Protein AF-A0A843BUI8-F1 (afdb_monomer_lite)

Structure (mmCIF, N/CA/C/O backbone):
data_AF-A0A843BUI8-F1
#
_entry.id   AF-A0A843BUI8-F1
#
loop_
_atom_site.group_PDB
_atom_site.id
_atom_site.type_symbol
_atom_site.label_atom_id
_atom_site.label_alt_id
_atom_site.label_comp_id
_atom_site.label_asym_id
_atom_site.label_entity_id
_atom_site.label_seq_id
_atom_site.pdbx_PDB_ins_code
_atom_site.Cartn_x
_atom_site.Cartn_y
_atom_site.Cartn_z
_atom_site.occupancy
_atom_site.B_iso_or_equiv
_atom_site.auth_seq_id
_atom_site.auth_comp_id
_atom_site.auth_asym_id
_atom_site.auth_atom_id
_atom_site.pdbx_PDB_model_num
ATOM 1 N N . MET A 1 1 ? 8.566 -1.874 16.632 1.00 46.38 1 MET A N 1
ATOM 2 C CA . MET A 1 1 ? 7.626 -2.841 16.026 1.00 46.38 1 MET A CA 1
ATOM 3 C C . MET A 1 1 ? 8.122 -3.071 14.607 1.00 46.38 1 MET A C 1
ATOM 5 O O . MET A 1 1 ? 8.408 -2.086 13.949 1.00 46.38 1 MET A O 1
ATOM 9 N N . GLN A 1 2 ? 8.410 -4.309 14.194 1.00 42.44 2 GLN A N 1
ATOM 10 C CA . GLN A 1 2 ? 8.971 -4.552 12.857 1.00 42.44 2 GLN A CA 1
ATOM 11 C C . GLN A 1 2 ? 7.867 -4.387 11.808 1.00 42.44 2 GLN A C 1
ATOM 13 O O . GLN A 1 2 ? 6.858 -5.085 11.876 1.00 42.44 2 GLN A O 1
ATOM 18 N N . ASP A 1 3 ? 8.080 -3.484 10.854 1.00 59.12 3 ASP A N 1
ATOM 19 C CA . ASP A 1 3 ? 7.245 -3.270 9.674 1.00 59.12 3 ASP A CA 1
ATOM 20 C C . ASP A 1 3 ? 7.047 -4.570 8.877 1.00 59.12 3 ASP A C 1
ATOM 22 O O . ASP A 1 3 ? 7.862 -4.949 8.030 1.00 59.12 3 ASP A O 1
ATOM 26 N N . CYS A 1 4 ? 5.937 -5.264 9.149 1.00 66.81 4 CYS A N 1
ATOM 27 C CA . CYS A 1 4 ? 5.471 -6.461 8.439 1.00 66.81 4 CYS A CA 1
ATOM 28 C C . CYS A 1 4 ? 5.507 -6.277 6.908 1.00 66.81 4 CYS A C 1
ATOM 30 O O . CYS A 1 4 ? 5.828 -7.207 6.162 1.00 66.81 4 CYS A O 1
ATOM 32 N N . CYS A 1 5 ? 5.248 -5.056 6.437 1.00 75.62 5 CYS A N 1
ATOM 33 C CA . CYS A 1 5 ? 5.132 -4.737 5.024 1.00 75.62 5 CYS A CA 1
ATOM 34 C C . CYS A 1 5 ? 6.447 -4.814 4.242 1.00 75.62 5 CYS A C 1
ATOM 36 O O . CYS A 1 5 ? 6.427 -5.201 3.078 1.00 75.62 5 CYS A O 1
ATOM 38 N N . LEU A 1 6 ? 7.609 -4.567 4.854 1.00 75.38 6 LEU A N 1
ATOM 39 C CA . LEU A 1 6 ? 8.900 -4.626 4.142 1.00 75.38 6 LEU A CA 1
ATOM 40 C C . LEU A 1 6 ? 9.277 -6.041 3.669 1.00 75.38 6 LEU A C 1
ATOM 42 O O . LEU A 1 6 ? 10.120 -6.212 2.786 1.00 75.38 6 LEU A O 1
ATOM 46 N N . ARG A 1 7 ? 8.663 -7.072 4.259 1.00 78.38 7 ARG A N 1
ATOM 47 C CA . ARG A 1 7 ? 8.879 -8.478 3.887 1.00 78.38 7 ARG A CA 1
ATOM 48 C C . ARG A 1 7 ? 7.863 -8.991 2.866 1.00 78.38 7 ARG A C 1
ATOM 50 O O . ARG A 1 7 ? 8.038 -10.100 2.367 1.00 78.38 7 ARG A O 1
ATOM 57 N N . ARG A 1 8 ? 6.823 -8.213 2.549 1.00 82.75 8 ARG A N 1
ATOM 58 C CA . ARG A 1 8 ? 5.726 -8.606 1.655 1.00 82.75 8 ARG A CA 1
ATOM 59 C C . ARG A 1 8 ? 5.764 -7.802 0.346 1.00 82.75 8 ARG A C 1
ATOM 61 O O . ARG A 1 8 ? 6.304 -6.693 0.307 1.00 82.75 8 ARG A O 1
ATOM 68 N N . PRO A 1 9 ? 5.239 -8.357 -0.757 1.00 88.25 9 PRO A N 1
ATOM 69 C CA . PRO A 1 9 ? 4.943 -7.558 -1.938 1.00 88.25 9 PRO A CA 1
ATOM 70 C C . PRO A 1 9 ? 3.821 -6.555 -1.634 1.00 88.25 9 PRO A C 1
ATOM 72 O O . PRO A 1 9 ? 2.976 -6.800 -0.778 1.00 88.25 9 PRO A O 1
ATOM 75 N N . CYS A 1 10 ? 3.820 -5.430 -2.345 1.00 89.19 10 CYS A N 1
ATOM 76 C CA . CYS A 1 10 ? 2.740 -4.451 -2.321 1.00 89.19 10 CYS A CA 1
ATOM 77 C C . CYS A 1 10 ? 1.441 -5.098 -2.813 1.00 89.19 10 CYS A C 1
ATOM 79 O O . CYS A 1 10 ? 1.417 -5.632 -3.920 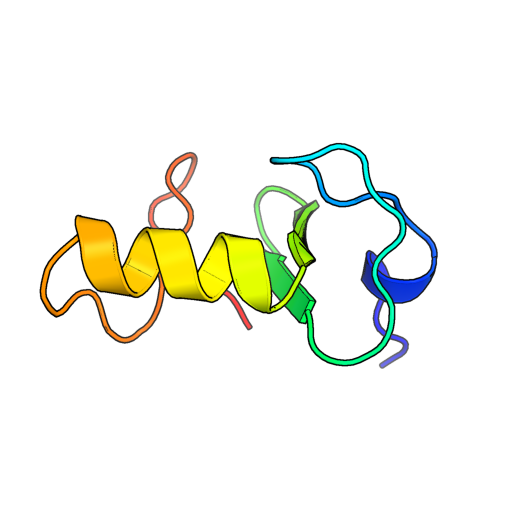1.00 89.19 10 CYS A O 1
ATOM 81 N N . ASP A 1 11 ? 0.359 -4.996 -2.047 1.00 89.00 11 ASP A N 1
ATOM 82 C CA . ASP A 1 11 ? -0.935 -5.586 -2.410 1.00 89.00 11 ASP A CA 1
ATOM 83 C C . ASP A 1 11 ? -1.564 -4.920 -3.650 1.00 89.00 11 ASP A C 1
ATOM 85 O O . ASP A 1 11 ? -2.356 -5.546 -4.346 1.00 89.00 11 ASP A O 1
ATOM 89 N N . ALA A 1 12 ? -1.188 -3.674 -3.973 1.00 87.31 12 ALA A N 1
ATOM 90 C CA . ALA A 1 12 ? -1.702 -2.978 -5.157 1.00 87.31 12 ALA A CA 1
ATOM 91 C C . ALA A 1 12 ? -0.926 -3.288 -6.447 1.00 87.31 12 ALA A C 1
ATOM 93 O O . ALA A 1 12 ? -1.530 -3.423 -7.505 1.00 87.31 12 ALA A O 1
ATOM 94 N N . CYS A 1 13 ? 0.410 -3.366 -6.394 1.00 89.12 13 CYS A N 1
ATOM 95 C CA . CYS A 1 13 ? 1.240 -3.511 -7.602 1.00 89.12 13 CYS A CA 1
ATOM 96 C C . CYS A 1 13 ? 2.063 -4.803 -7.666 1.00 89.12 13 CYS A C 1
ATOM 98 O O . CYS A 1 13 ? 2.794 -5.007 -8.634 1.00 89.12 13 CYS A O 1
ATOM 100 N N . GLY A 1 14 ? 2.020 -5.644 -6.631 1.00 89.88 14 GLY A N 1
ATOM 101 C CA . GLY A 1 14 ? 2.767 -6.903 -6.531 1.00 89.88 14 GLY A CA 1
ATOM 102 C C . GLY A 1 14 ? 4.286 -6.753 -6.384 1.00 89.88 14 GLY A C 1
ATOM 103 O O . GLY A 1 14 ? 4.987 -7.740 -6.171 1.00 89.88 14 GLY A O 1
ATOM 104 N N . LYS A 1 15 ? 4.834 -5.534 -6.482 1.00 88.50 15 LYS A N 1
ATOM 105 C CA . LYS A 1 15 ? 6.279 -5.290 -6.380 1.00 88.50 15 LYS A CA 1
ATOM 106 C C . LYS A 1 15 ? 6.750 -5.352 -4.933 1.00 88.50 15 LYS A C 1
ATOM 108 O O . LYS A 1 15 ? 6.032 -4.966 -4.014 1.00 88.50 15 LYS A O 1
ATOM 113 N N . ARG A 1 16 ? 7.997 -5.779 -4.732 1.00 87.25 16 ARG A N 1
ATOM 114 C CA . ARG A 1 16 ? 8.639 -5.772 -3.413 1.00 87.25 16 ARG A CA 1
ATOM 115 C C . ARG A 1 16 ? 8.704 -4.346 -2.859 1.00 87.25 16 ARG A C 1
ATOM 117 O O . ARG A 1 16 ? 9.147 -3.435 -3.558 1.00 87.25 16 ARG A O 1
ATOM 124 N N . ILE A 1 17 ? 8.289 -4.170 -1.609 1.00 87.88 17 ILE A N 1
ATOM 125 C CA . ILE A 1 17 ? 8.360 -2.885 -0.915 1.00 87.88 17 ILE A CA 1
ATOM 126 C C . ILE A 1 17 ? 9.822 -2.623 -0.526 1.00 87.88 17 ILE A C 1
ATOM 128 O O . ILE A 1 17 ? 10.430 -3.407 0.198 1.00 87.88 17 ILE A O 1
ATOM 132 N N . GLN A 1 18 ? 10.402 -1.539 -1.044 1.00 79.56 18 GLN A N 1
ATOM 133 C CA . GLN A 1 18 ? 11.767 -1.102 -0.741 1.00 79.56 18 GLN A CA 1
ATOM 134 C C . GLN A 1 18 ? 11.709 0.342 -0.230 1.00 79.56 18 GLN A C 1
ATOM 136 O O . GLN A 1 18 ? 11.472 1.260 -1.012 1.00 79.56 18 GLN A O 1
ATOM 141 N N . GLY A 1 19 ? 11.880 0.540 1.080 1.00 80.69 19 GLY A N 1
ATOM 142 C CA . GLY A 1 19 ? 11.799 1.857 1.721 1.00 80.69 19 GLY A CA 1
ATOM 143 C C . GLY A 1 19 ? 10.429 2.140 2.343 1.00 80.69 19 GLY A C 1
ATOM 144 O O . GLY A 1 19 ? 9.915 1.314 3.090 1.00 80.69 19 GLY A O 1
ATOM 145 N N . GLY A 1 20 ? 9.851 3.311 2.056 1.00 81.12 20 GLY A N 1
ATOM 146 C CA . GLY A 1 20 ? 8.570 3.741 2.626 1.00 81.12 20 GLY A CA 1
ATOM 147 C C . GLY A 1 20 ? 7.413 2.806 2.265 1.00 81.12 20 GLY A C 1
ATOM 148 O O . GLY A 1 20 ? 7.286 2.352 1.121 1.00 81.12 20 GLY A O 1
ATOM 149 N N . ASN A 1 21 ? 6.561 2.530 3.244 1.00 87.06 21 ASN A N 1
ATOM 150 C CA . ASN A 1 21 ? 5.373 1.712 3.074 1.00 87.06 21 ASN A CA 1
ATOM 151 C C . ASN A 1 21 ? 4.178 2.360 3.778 1.00 87.06 21 ASN A C 1
ATOM 153 O O . ASN A 1 21 ? 4.359 3.262 4.589 1.00 87.06 21 ASN A O 1
ATOM 157 N N . TRP A 1 22 ? 2.983 1.917 3.408 1.00 85.88 22 TRP A N 1
ATOM 158 C CA . TRP A 1 22 ? 1.743 2.262 4.086 1.00 85.88 22 TRP A CA 1
ATOM 159 C C . TRP A 1 22 ? 1.095 0.964 4.542 1.00 85.88 22 TRP A C 1
ATOM 161 O O . TRP A 1 22 ? 0.831 0.083 3.712 1.00 85.88 22 TRP A O 1
ATOM 171 N N . HIS A 1 23 ? 0.821 0.841 5.837 1.00 87.88 23 HIS A N 1
ATOM 172 C CA . HIS A 1 23 ? 0.215 -0.354 6.415 1.00 87.88 23 HIS A CA 1
ATOM 173 C C . HIS A 1 23 ? -1.182 -0.067 6.947 1.00 87.88 23 HIS A C 1
ATOM 175 O O . HIS A 1 23 ? -1.392 0.852 7.727 1.00 87.88 23 HIS A O 1
ATOM 181 N N . CYS A 1 24 ? -2.166 -0.866 6.539 1.00 87.56 24 CYS A N 1
ATOM 182 C CA . CY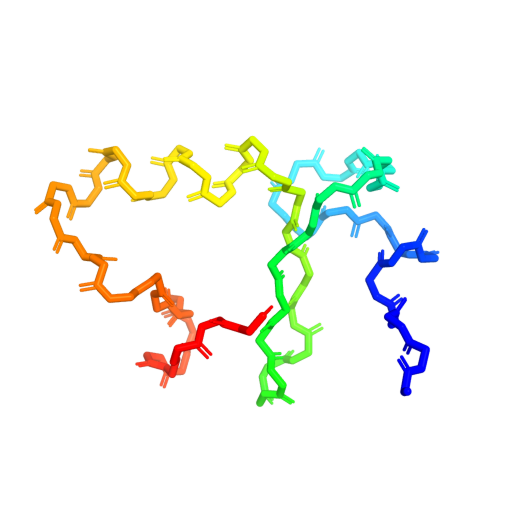S A 1 24 ? -3.463 -0.869 7.198 1.00 87.56 24 CYS A CA 1
ATOM 183 C C . CYS A 1 24 ? -3.468 -1.976 8.263 1.00 87.56 24 CYS A C 1
ATOM 185 O O . CYS A 1 24 ? -3.534 -3.154 7.891 1.00 87.56 24 CYS A O 1
ATOM 187 N N . PRO A 1 25 ? -3.475 -1.653 9.569 1.00 83.31 25 PRO A N 1
ATOM 188 C CA . PRO A 1 25 ? -3.405 -2.662 10.627 1.00 83.31 25 PRO A CA 1
ATOM 189 C C . PRO A 1 25 ? -4.646 -3.561 10.689 1.00 83.31 25 PRO A C 1
ATOM 191 O O . PRO A 1 25 ? -4.555 -4.705 11.125 1.00 83.31 25 PRO A O 1
ATOM 194 N N . ARG A 1 26 ? -5.804 -3.077 10.222 1.00 86.00 26 ARG A N 1
ATOM 195 C CA . ARG A 1 26 ? -7.074 -3.816 10.279 1.00 86.00 26 ARG A CA 1
ATOM 196 C C . ARG A 1 26 ? -7.251 -4.817 9.146 1.00 86.00 26 ARG A C 1
ATOM 198 O O . ARG A 1 26 ? -7.685 -5.936 9.388 1.00 86.00 26 ARG A O 1
ATOM 205 N N . CYS A 1 27 ? -6.929 -4.421 7.918 1.00 85.75 27 CYS A N 1
ATOM 206 C CA . CYS A 1 27 ? -7.017 -5.310 6.755 1.00 85.75 27 CYS A CA 1
ATOM 207 C C . CYS A 1 27 ? -5.701 -6.039 6.466 1.00 85.75 27 CYS A C 1
ATOM 209 O O . CYS A 1 27 ? -5.666 -6.900 5.593 1.00 85.75 27 CYS A O 1
ATOM 211 N N . ASN A 1 28 ? -4.627 -5.694 7.184 1.00 86.50 28 ASN A N 1
ATOM 212 C CA . ASN A 1 28 ? -3.274 -6.197 6.969 1.00 86.50 28 ASN A CA 1
ATOM 213 C C . ASN A 1 28 ? -2.782 -6.015 5.517 1.00 86.50 28 ASN A C 1
ATOM 215 O O . ASN A 1 28 ? -2.107 -6.889 4.965 1.00 86.50 28 ASN A O 1
ATOM 219 N N . ILE A 1 29 ? -3.162 -4.878 4.923 1.00 87.25 29 ILE A N 1
ATOM 220 C CA . ILE A 1 29 ? -2.802 -4.459 3.563 1.00 87.25 29 ILE A CA 1
ATOM 221 C C . ILE A 1 29 ? -1.532 -3.621 3.631 1.00 87.25 29 ILE A C 1
ATOM 223 O O . ILE A 1 29 ? -1.432 -2.712 4.456 1.00 87.25 29 ILE A O 1
ATOM 227 N N . CYS A 1 30 ? -0.601 -3.906 2.732 1.00 89.00 30 CYS A N 1
ATOM 228 C CA . CYS A 1 30 ? 0.689 -3.256 2.617 1.00 89.00 30 CYS A CA 1
ATOM 229 C C . CYS A 1 30 ? 0.833 -2.616 1.240 1.00 89.00 30 CYS A C 1
ATOM 231 O O . CYS A 1 30 ? 0.818 -3.297 0.214 1.00 89.00 30 CYS A O 1
ATOM 233 N N . LEU A 1 31 ? 1.033 -1.303 1.207 1.00 88.62 31 LEU A N 1
ATOM 234 C CA . LEU A 1 31 ? 1.290 -0.571 -0.027 1.00 88.62 31 LEU A CA 1
ATOM 235 C C . LEU A 1 31 ? 2.716 -0.037 -0.038 1.00 88.62 31 LEU A C 1
ATOM 237 O O . LEU A 1 31 ? 3.241 0.406 0.981 1.00 88.62 31 LEU A O 1
ATOM 241 N N . CYS A 1 32 ? 3.352 -0.048 -1.207 1.00 90.00 32 CYS A N 1
ATOM 242 C CA . CYS A 1 32 ? 4.594 0.694 -1.376 1.00 90.00 32 CYS A CA 1
ATOM 243 C C . CYS A 1 32 ? 4.314 2.202 -1.368 1.00 90.00 32 CYS A C 1
ATOM 245 O O . CYS A 1 32 ? 3.210 2.642 -1.701 1.00 90.00 32 CYS A O 1
ATOM 247 N N . TYR A 1 33 ? 5.338 2.989 -1.037 1.00 86.88 33 TYR A N 1
ATOM 248 C CA . TYR A 1 33 ? 5.273 4.450 -1.014 1.00 86.88 33 TYR A CA 1
ATOM 249 C C . TYR A 1 33 ? 4.574 5.049 -2.246 1.00 86.88 33 TYR A C 1
ATOM 251 O O . TYR A 1 33 ? 3.656 5.851 -2.100 1.00 86.88 33 TYR A O 1
ATOM 259 N N . TYR A 1 34 ? 4.944 4.592 -3.448 1.00 87.44 34 TYR A N 1
ATOM 260 C CA . TYR A 1 34 ? 4.373 5.072 -4.708 1.00 87.44 34 TYR A CA 1
ATOM 261 C C . TYR A 1 34 ? 2.882 4.753 -4.855 1.00 87.44 34 TYR A C 1
ATOM 263 O O . TYR A 1 34 ? 2.120 5.632 -5.234 1.00 87.44 34 TYR A O 1
ATOM 271 N N . CYS A 1 35 ? 2.447 3.532 -4.528 1.00 87.38 35 CYS A N 1
ATOM 272 C CA . CYS A 1 35 ? 1.029 3.169 -4.609 1.00 87.38 35 CYS A CA 1
ATOM 273 C C . CYS A 1 35 ? 0.184 3.945 -3.595 1.00 87.38 35 CYS A C 1
ATOM 275 O O . CYS A 1 35 ? -0.927 4.355 -3.920 1.00 87.38 35 CYS A O 1
ATOM 277 N N . GLY A 1 36 ? 0.712 4.183 -2.390 1.00 84.81 36 GLY A N 1
ATOM 278 C CA . GLY A 1 36 ? 0.046 5.049 -1.417 1.00 84.81 36 GLY A CA 1
ATOM 279 C C . GLY A 1 36 ? -0.034 6.502 -1.890 1.00 84.81 36 GLY A C 1
ATOM 280 O O . GLY A 1 36 ? -1.091 7.113 -1.786 1.00 84.81 36 GLY A O 1
ATOM 281 N N . LEU A 1 37 ? 1.033 7.039 -2.492 1.00 84.44 37 LEU A N 1
ATOM 282 C CA . LEU A 1 37 ? 1.008 8.378 -3.090 1.00 84.44 37 LEU A CA 1
ATOM 283 C C . LEU A 1 37 ? 0.006 8.494 -4.240 1.00 84.44 37 LEU A C 1
ATOM 285 O O . LEU A 1 37 ? -0.732 9.474 -4.282 1.00 84.44 37 LEU A O 1
ATOM 289 N N . SER A 1 38 ? -0.049 7.514 -5.148 1.00 83.38 38 SER A N 1
ATOM 290 C CA . SER A 1 38 ? -1.039 7.496 -6.231 1.00 83.38 38 SER A CA 1
ATOM 291 C C . SER A 1 38 ? -2.458 7.568 -5.674 1.00 83.38 38 SER A C 1
ATOM 293 O O . SER A 1 38 ? -3.236 8.399 -6.123 1.00 83.38 38 SER A O 1
ATOM 295 N N . LEU A 1 39 ? -2.761 6.806 -4.616 1.00 78.50 39 LEU A N 1
ATOM 296 C CA . LEU A 1 39 ? -4.056 6.892 -3.937 1.00 78.50 39 LEU A CA 1
ATOM 297 C C . LEU A 1 39 ? -4.326 8.289 -3.360 1.00 78.50 39 LEU A C 1
ATOM 299 O O . LEU A 1 39 ? -5.435 8.787 -3.497 1.00 78.50 39 LEU A O 1
ATOM 303 N N . ILE A 1 40 ? -3.340 8.953 -2.751 1.00 76.88 40 ILE A N 1
ATOM 304 C CA . ILE A 1 40 ? -3.518 10.321 -2.225 1.00 76.88 40 ILE A CA 1
ATOM 305 C C . ILE A 1 40 ? -3.808 11.320 -3.358 1.00 76.88 40 ILE A C 1
ATOM 307 O O . ILE A 1 40 ? -4.667 12.191 -3.206 1.00 76.88 40 ILE A O 1
ATOM 311 N N . ILE A 1 41 ? -3.089 11.200 -4.480 1.00 75.31 41 ILE A N 1
ATOM 312 C CA . ILE A 1 41 ? -3.209 12.093 -5.640 1.00 75.31 41 ILE A CA 1
ATOM 313 C C . ILE A 1 41 ? -4.565 11.900 -6.330 1.00 75.31 41 ILE A C 1
ATOM 315 O O . ILE A 1 41 ? -5.271 12.882 -6.566 1.00 75.31 41 ILE A O 1
ATOM 319 N N . ASP A 1 42 ? -4.951 10.651 -6.607 1.00 70.50 42 ASP A N 1
ATOM 320 C CA . ASP A 1 42 ? -6.218 10.320 -7.269 1.00 70.50 42 ASP A CA 1
ATOM 321 C C . ASP A 1 42 ? -7.425 10.706 -6.402 1.00 70.50 42 ASP A C 1
ATOM 323 O O . ASP A 1 42 ? -8.418 11.234 -6.903 1.00 70.50 42 ASP A O 1
ATOM 327 N N . TYR A 1 43 ? -7.322 10.531 -5.081 1.00 65.12 43 TYR A N 1
ATOM 328 C CA . TYR A 1 43 ? -8.384 10.870 -4.133 1.00 65.12 43 TYR A CA 1
ATOM 329 C C . TYR A 1 43 ? -8.289 12.300 -3.572 1.00 65.12 43 TYR A C 1
ATOM 331 O O . TYR A 1 43 ? -8.753 12.522 -2.453 1.00 65.12 43 TYR A O 1
ATOM 339 N N . LYS A 1 44 ? -7.699 13.255 -4.318 1.00 58.53 44 LYS A N 1
ATOM 340 C CA . LYS A 1 44 ? -7.689 14.717 -4.056 1.00 58.53 44 LYS A CA 1
ATOM 341 C C . LYS A 1 44 ? -7.951 15.098 -2.582 1.00 58.53 44 LYS A C 1
ATOM 343 O O . LYS A 1 44 ? -9.080 15.423 -2.226 1.00 58.53 44 LYS A O 1
ATOM 348 N N . HIS A 1 45 ? -6.904 15.124 -1.752 1.00 57.28 45 HIS A N 1
ATOM 349 C CA . HIS A 1 45 ? -6.933 15.557 -0.337 1.00 57.28 45 HIS A CA 1
ATOM 350 C C . HIS A 1 45 ? -7.442 14.564 0.726 1.00 57.28 45 HIS A C 1
ATOM 3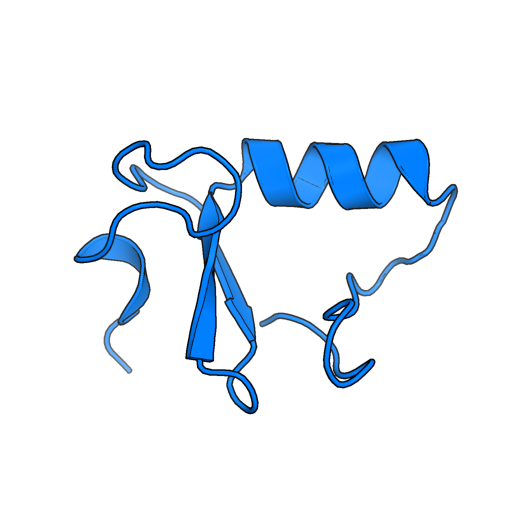52 O O . HIS A 1 45 ? -7.678 14.978 1.859 1.00 57.28 45 HIS A O 1
ATOM 358 N N . ASN A 1 46 ? -7.507 13.256 0.463 1.00 60.69 46 ASN A N 1
ATOM 359 C CA . ASN A 1 46 ? -7.662 12.261 1.540 1.00 60.69 46 ASN A CA 1
ATOM 360 C C . ASN A 1 46 ? -6.340 12.025 2.297 1.00 60.69 46 ASN A C 1
ATOM 362 O O . ASN A 1 46 ? -5.809 10.916 2.314 1.00 60.69 46 ASN A O 1
ATOM 366 N N . TYR A 1 47 ? -5.792 13.085 2.899 1.00 60.94 47 TYR A N 1
ATOM 367 C CA . TYR A 1 47 ? -4.818 12.950 3.976 1.00 60.94 47 TYR A CA 1
ATOM 368 C C . TYR A 1 47 ? -5.555 13.103 5.312 1.00 60.94 47 TYR A C 1
ATOM 370 O O . TYR A 1 47 ? -6.217 14.125 5.513 1.00 60.94 47 TYR A O 1
ATOM 378 N N . PRO A 1 48 ? -5.448 12.132 6.227 1.00 71.56 48 PRO A N 1
ATOM 379 C CA . PRO A 1 48 ? -4.628 10.915 6.152 1.00 71.56 48 PRO A CA 1
ATOM 380 C C . PRO A 1 48 ? -5.163 9.857 5.167 1.00 71.56 48 PRO A C 1
ATOM 382 O O . PRO A 1 48 ? -6.372 9.744 4.956 1.00 71.56 48 PRO A O 1
ATOM 385 N N . LEU A 1 49 ? -4.243 9.086 4.565 1.00 78.88 49 LEU A N 1
ATOM 386 C CA . LEU A 1 49 ? -4.550 8.031 3.590 1.00 78.88 49 LEU A CA 1
ATOM 387 C C . LEU A 1 49 ? -5.425 6.958 4.251 1.00 78.88 49 LEU A C 1
ATOM 389 O O . LEU A 1 49 ? -5.032 6.388 5.265 1.00 78.88 49 LEU A O 1
ATOM 393 N N . LYS A 1 50 ? -6.584 6.642 3.664 1.00 83.88 50 LYS A N 1
ATOM 394 C CA . LYS A 1 50 ? -7.525 5.641 4.197 1.00 83.88 50 LYS A CA 1
ATOM 395 C C . LYS A 1 50 ? -7.534 4.361 3.374 1.00 83.88 50 LYS A C 1
ATOM 397 O O . LYS A 1 50 ? -7.480 4.381 2.148 1.00 83.88 50 LYS A O 1
ATOM 402 N N . CYS A 1 51 ? -7.641 3.233 4.066 1.00 83.81 51 CYS A N 1
ATOM 403 C CA . CYS A 1 51 ? -7.790 1.911 3.485 1.00 83.81 51 CYS A CA 1
ATOM 404 C C . CYS A 1 51 ? -9.108 1.810 2.715 1.00 83.81 51 CYS A C 1
ATOM 406 O O . CYS A 1 51 ? -10.160 1.970 3.327 1.00 83.81 51 CYS A O 1
ATOM 408 N N . PRO A 1 52 ? -9.104 1.465 1.417 1.00 77.31 52 PRO A N 1
ATOM 409 C CA . PRO A 1 52 ? -10.342 1.360 0.643 1.00 77.31 52 PRO A CA 1
ATOM 410 C C . PRO A 1 52 ? -11.264 0.231 1.133 1.00 77.31 52 PRO A C 1
ATOM 412 O O . PRO A 1 52 ? -12.459 0.258 0.865 1.00 77.31 52 PRO A O 1
ATOM 415 N N . MET A 1 53 ? -10.728 -0.747 1.874 1.00 83.19 53 MET A N 1
ATOM 416 C CA . MET A 1 53 ? -11.488 -1.902 2.366 1.00 83.19 53 MET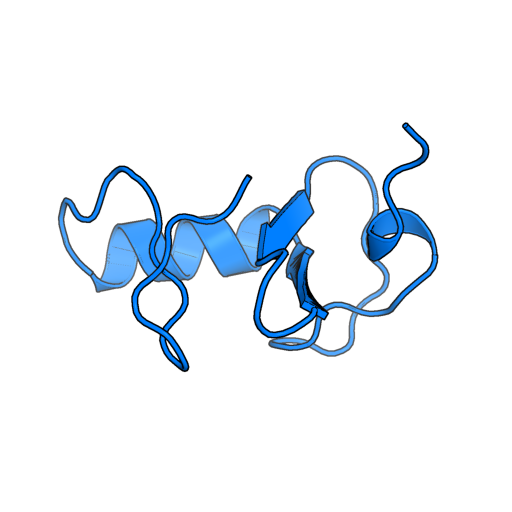 A CA 1
ATOM 417 C C . MET A 1 53 ? -12.199 -1.642 3.698 1.00 83.19 53 MET A C 1
ATOM 419 O O . MET A 1 53 ? -13.306 -2.127 3.906 1.00 83.19 53 MET A O 1
ATOM 423 N N . CYS A 1 54 ? -11.565 -0.914 4.622 1.00 86.75 54 CYS A N 1
ATOM 424 C CA . CYS A 1 54 ? -12.121 -0.672 5.962 1.00 86.75 54 CYS A CA 1
ATOM 425 C C . CYS A 1 54 ? -12.247 0.806 6.341 1.00 86.75 54 CYS A C 1
ATOM 427 O O . CYS A 1 54 ? -12.656 1.112 7.459 1.00 86.75 54 CYS A O 1
ATOM 429 N N . ASN A 1 55 ? -11.886 1.714 5.434 1.00 84.38 55 ASN A N 1
ATOM 430 C CA . ASN A 1 55 ? -11.879 3.167 5.604 1.00 84.38 55 ASN A CA 1
ATOM 431 C C . ASN A 1 55 ? -11.037 3.681 6.791 1.00 84.38 55 ASN A C 1
ATOM 433 O O . ASN A 1 55 ? -11.163 4.838 7.190 1.00 84.38 55 ASN A O 1
ATOM 437 N N . GLN A 1 56 ? -10.182 2.828 7.364 1.00 85.06 56 GLN A N 1
ATOM 438 C CA . GLN A 1 56 ? -9.268 3.180 8.446 1.00 85.06 56 GLN A CA 1
ATOM 439 C C . GLN A 1 56 ? -7.981 3.779 7.886 1.00 85.06 56 GLN A C 1
ATOM 441 O O . GLN A 1 56 ? -7.536 3.394 6.808 1.00 85.06 56 GLN A O 1
ATOM 446 N N . GLU A 1 57 ? -7.378 4.697 8.627 1.00 83.12 57 GLU A N 1
ATOM 447 C CA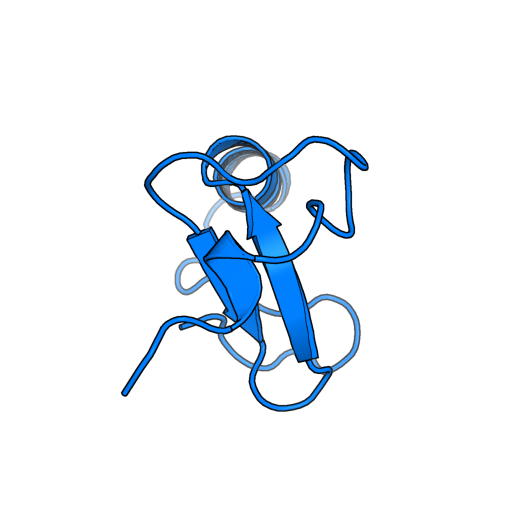 . GLU A 1 57 ? -6.118 5.331 8.249 1.00 83.12 57 GLU A CA 1
ATOM 448 C C . GLU A 1 57 ? -4.991 4.296 8.129 1.00 83.12 57 GLU A C 1
ATOM 450 O O . GLU A 1 57 ? -4.884 3.370 8.941 1.00 83.12 57 GLU A O 1
ATOM 455 N N . PHE A 1 58 ? -4.185 4.434 7.079 1.00 82.38 58 PHE A N 1
ATOM 456 C CA . PHE A 1 58 ? -2.910 3.743 6.9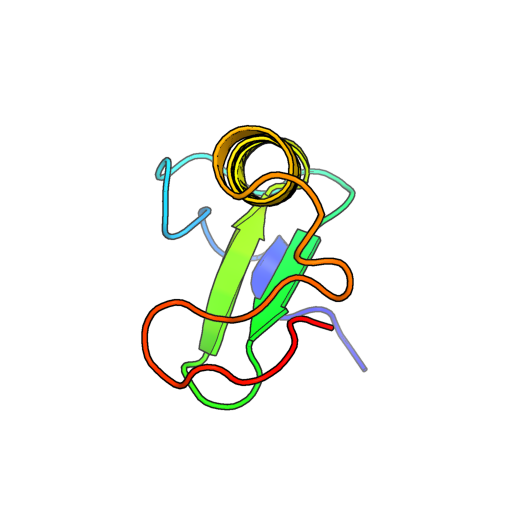67 1.00 82.38 58 PHE A CA 1
ATOM 457 C C . PHE A 1 58 ? -1.900 4.397 7.912 1.00 82.38 58 PHE A C 1
ATOM 459 O O . PHE A 1 58 ? -1.877 5.620 8.057 1.00 82.38 58 PHE A O 1
ATOM 466 N N . THR A 1 59 ? -1.068 3.562 8.522 1.00 79.56 59 THR A N 1
ATOM 467 C CA . THR A 1 59 ? 0.059 3.934 9.385 1.00 79.56 59 THR A CA 1
ATOM 468 C C . THR A 1 59 ? 1.386 3.727 8.684 1.00 79.56 59 THR A C 1
ATOM 470 O O . THR A 1 59 ? 1.444 2.818 7.818 1.00 79.56 59 THR A O 1
#

Secondary structure (DSSP, 8-state):
---GGGGSB-TTT-PBP-S-EEEETTTTEEEEHHHHHHHHHHTTT-PSPB-TTT-PBP-

Sequence (59 aa):
MQDCCLRRPCDACGKRIQGGNWHCPRCNICLCYYCGLSLIIDYKHNYPLKCPMCNQEFT

Foldseek 3Di:
DDDPQQVAAQPVPRHHADPDWWADPPVRGIHHPVVQVVQCVVVPPPPQRADPVPRHGTD

Radius of gyration: 10.55 Å; chains: 1; bounding box: 24×24×24 Å

pLDDT: mean 79.79, std 10.88, range [42.44, 90.0]